Protein AF-A0A380F9V0-F1 (afdb_monomer_lite)

Sequence (53 aa):
MSAYNAKISRQINQETGRGSTLLNGEGGYGQKESKILYVVVPQNQLSQIKKNR

InterPro domains:
  IPR015867 Nitrogen regulatory protein PII/ATP phosphoribosyltransferase, C-terminal [G3DSA:3.30.70.120] (1-52)
  IPR019264 Domain of unknown function DUF2179 [PF10035] (18-51)

Radius of gyration: 12.63 Å; chains: 1; bounding box: 25×22×30 Å

Organism: Staphylococcus gallinarum (NCBI:txid1293)

Foldseek 3Di:
DPPVLVVLQVQCCVQAVWGWDWDWDADPVPRDTDIDIDTDDDPVSPPVSDPDD

pLDDT: mean 83.3, std 9.95, range [51.03, 92.19]

Secondary structure (DSSP, 8-state):
--HHHHHHHHHHHHHHS---EEEEEEETTTTEEEEEEE----GGGHHHHS---

Structure (mmCIF, N/CA/C/O backbone):
data_AF-A0A380F9V0-F1
#
_entry.id   AF-A0A380F9V0-F1
#
loop_
_atom_site.group_PDB
_atom_site.id
_atom_site.type_symbol
_atom_site.lab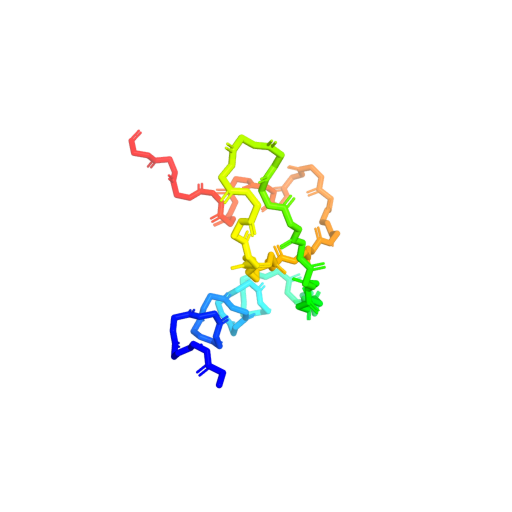el_atom_id
_atom_site.label_alt_id
_atom_site.label_comp_id
_atom_site.label_asym_id
_atom_site.label_entity_id
_atom_site.label_seq_id
_atom_site.pdbx_PDB_ins_code
_atom_site.Cartn_x
_atom_site.Cartn_y
_atom_site.Cartn_z
_atom_site.occupancy
_atom_site.B_iso_or_equiv
_atom_site.auth_seq_id
_atom_site.auth_comp_id
_atom_site.auth_asym_id
_atom_site.auth_atom_id
_atom_site.pdbx_PDB_model_num
ATOM 1 N N . MET A 1 1 ? 10.298 -7.752 -6.493 1.00 51.03 1 MET A N 1
ATOM 2 C CA . MET A 1 1 ? 9.168 -7.013 -5.877 1.00 51.03 1 MET A CA 1
ATOM 3 C C . MET A 1 1 ? 9.768 -5.999 -4.913 1.00 51.03 1 MET A C 1
ATOM 5 O O . MET A 1 1 ? 10.659 -6.388 -4.175 1.00 51.03 1 MET A O 1
ATOM 9 N N . SER A 1 2 ? 9.403 -4.712 -4.968 1.00 69.06 2 SER A N 1
ATOM 10 C CA . SER A 1 2 ? 9.956 -3.717 -4.028 1.00 69.06 2 SER A CA 1
ATOM 11 C C . SER A 1 2 ? 9.607 -4.126 -2.590 1.00 69.06 2 SER A C 1
ATOM 13 O O . SER A 1 2 ? 8.433 -4.367 -2.300 1.00 69.06 2 SER A O 1
ATOM 15 N N . ALA A 1 3 ? 10.602 -4.210 -1.699 1.00 75.00 3 ALA A N 1
ATOM 16 C CA . ALA A 1 3 ? 10.397 -4.561 -0.289 1.00 75.00 3 ALA A CA 1
ATOM 17 C C . ALA A 1 3 ? 9.439 -3.581 0.420 1.00 75.00 3 ALA A C 1
ATOM 19 O O . ALA A 1 3 ? 8.685 -3.970 1.313 1.00 75.00 3 ALA A O 1
ATOM 20 N N . TYR A 1 4 ? 9.403 -2.325 -0.037 1.00 84.19 4 TYR A N 1
ATOM 21 C CA . TYR A 1 4 ? 8.497 -1.300 0.475 1.00 84.19 4 TYR A CA 1
ATOM 22 C C . TYR A 1 4 ? 7.037 -1.567 0.095 1.00 84.19 4 TYR A C 1
ATOM 24 O O . TYR A 1 4 ? 6.161 -1.421 0.942 1.00 84.19 4 TYR A O 1
ATOM 32 N N . ASN A 1 5 ? 6.763 -2.038 -1.126 1.00 85.06 5 ASN A N 1
ATOM 33 C CA . ASN A 1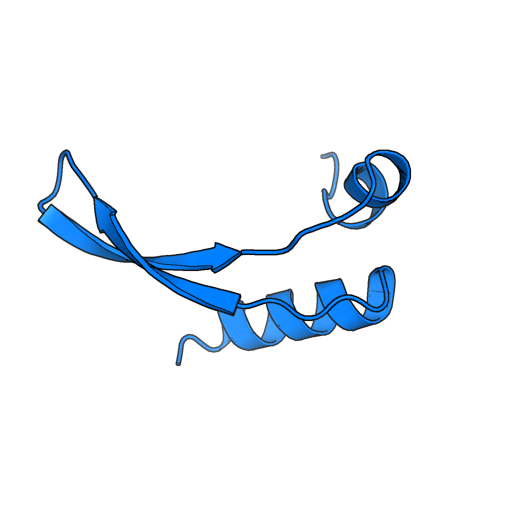 5 ? 5.387 -2.312 -1.561 1.00 85.06 5 ASN A CA 1
ATOM 34 C C . ASN A 1 5 ? 4.776 -3.477 -0.777 1.00 85.06 5 ASN A C 1
ATOM 36 O O . ASN A 1 5 ? 3.614 -3.410 -0.390 1.00 85.06 5 ASN A O 1
ATOM 40 N N . ALA A 1 6 ? 5.568 -4.515 -0.493 1.00 87.12 6 ALA A N 1
ATOM 41 C CA . ALA A 1 6 ? 5.128 -5.633 0.341 1.00 87.12 6 ALA A CA 1
ATOM 42 C C . ALA A 1 6 ? 4.824 -5.182 1.780 1.00 87.12 6 ALA A C 1
ATOM 44 O O . ALA A 1 6 ? 3.816 -5.588 2.358 1.00 87.12 6 ALA A O 1
ATOM 45 N N . LYS A 1 7 ? 5.659 -4.297 2.343 1.00 91.06 7 LYS A N 1
ATOM 46 C CA . LYS A 1 7 ? 5.434 -3.726 3.676 1.00 91.06 7 LYS A CA 1
ATOM 47 C C . LYS A 1 7 ? 4.146 -2.900 3.732 1.00 91.06 7 LYS A C 1
ATOM 49 O O . LYS A 1 7 ? 3.322 -3.146 4.606 1.00 91.06 7 LYS A O 1
ATOM 54 N N . ILE A 1 8 ? 3.954 -1.979 2.786 1.00 88.94 8 ILE A N 1
ATOM 55 C CA . ILE A 1 8 ? 2.758 -1.121 2.726 1.00 88.94 8 ILE A CA 1
ATOM 56 C C . ILE A 1 8 ? 1.499 -1.969 2.499 1.00 88.94 8 ILE A C 1
ATOM 58 O O . ILE A 1 8 ? 0.504 -1.780 3.188 1.00 88.94 8 ILE A O 1
ATOM 62 N N . SER A 1 9 ? 1.556 -2.955 1.599 1.00 90.06 9 SER A N 1
ATOM 63 C CA . SER A 1 9 ? 0.456 -3.899 1.354 1.00 90.06 9 SER A CA 1
ATOM 64 C C . SER A 1 9 ? 0.036 -4.637 2.629 1.00 90.06 9 SER A C 1
ATOM 66 O O . SER A 1 9 ? -1.154 -4.731 2.935 1.00 90.06 9 SER A O 1
ATOM 68 N N . ARG A 1 10 ? 1.014 -5.103 3.418 1.00 91.62 10 ARG A N 1
ATOM 69 C CA . ARG A 1 10 ? 0.756 -5.772 4.697 1.00 91.62 10 ARG A CA 1
ATOM 70 C C . ARG A 1 10 ? 0.154 -4.826 5.734 1.00 91.62 10 ARG A C 1
ATOM 72 O O . ARG A 1 10 ? -0.761 -5.244 6.432 1.00 91.62 10 ARG A O 1
ATOM 79 N N . GLN A 1 11 ? 0.623 -3.580 5.807 1.00 90.75 11 GLN A N 1
ATOM 80 C CA . GLN A 1 11 ? 0.063 -2.573 6.717 1.00 90.75 11 GLN A CA 1
ATOM 81 C C . GLN A 1 11 ? -1.386 -2.232 6.365 1.00 90.75 11 GLN A C 1
ATOM 83 O O . GLN A 1 11 ? -2.241 -2.287 7.239 1.00 90.75 11 GLN A O 1
ATOM 88 N N . ILE A 1 12 ? -1.686 -1.994 5.084 1.00 89.50 12 ILE A N 1
ATOM 89 C CA . ILE A 1 12 ? -3.060 -1.758 4.613 1.00 89.50 12 ILE A CA 1
ATOM 90 C C . ILE A 1 12 ? -3.970 -2.922 5.020 1.00 89.50 12 ILE A C 1
ATOM 92 O O . ILE A 1 12 ? -5.061 -2.696 5.541 1.00 89.50 12 ILE A O 1
ATOM 96 N N . ASN A 1 13 ? -3.512 -4.164 4.835 1.00 91.06 13 ASN A N 1
ATOM 97 C CA . ASN A 1 13 ? -4.271 -5.339 5.254 1.00 91.06 13 ASN A CA 1
ATOM 98 C C . ASN A 1 13 ? -4.474 -5.378 6.780 1.00 91.06 13 ASN A C 1
ATOM 100 O O . ASN A 1 13 ? -5.592 -5.563 7.244 1.00 91.06 13 ASN A O 1
ATOM 104 N N . GLN A 1 14 ? -3.425 -5.137 7.567 1.00 91.06 14 GLN A N 1
ATOM 105 C CA . GLN A 1 14 ? -3.510 -5.135 9.032 1.00 91.06 14 GLN A CA 1
ATOM 106 C C . GLN A 1 14 ? -4.448 -4.052 9.582 1.00 91.06 14 GLN A C 1
ATOM 108 O O . GLN A 1 14 ? -5.150 -4.303 10.556 1.00 91.06 14 GLN A O 1
ATOM 113 N N . GLU A 1 15 ? -4.471 -2.870 8.967 1.00 88.38 15 GLU A N 1
ATOM 114 C CA . GLU A 1 15 ? -5.260 -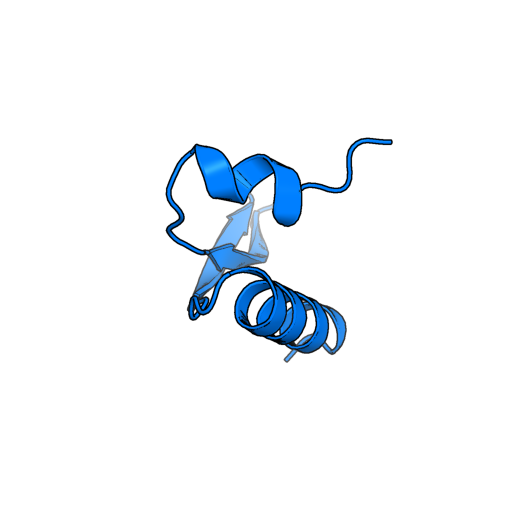1.728 9.442 1.00 88.38 15 GLU A CA 1
ATOM 115 C C . GLU A 1 15 ? -6.711 -1.764 8.944 1.00 88.38 15 GLU A C 1
ATOM 117 O O . GLU A 1 15 ? -7.609 -1.300 9.639 1.00 88.38 15 GLU A O 1
ATOM 122 N N . THR A 1 16 ? -6.967 -2.325 7.756 1.00 87.81 16 THR A N 1
ATOM 123 C CA . THR A 1 16 ? -8.294 -2.227 7.109 1.00 87.81 16 THR A CA 1
ATOM 124 C C . THR A 1 16 ? -8.954 -3.558 6.764 1.00 87.81 16 THR A C 1
ATOM 126 O O . THR A 1 16 ? -10.134 -3.576 6.402 1.00 87.81 16 THR A O 1
ATOM 129 N N . GLY A 1 17 ? -8.218 -4.671 6.848 1.00 90.12 17 GLY A N 1
ATOM 130 C CA . GLY A 1 17 ? -8.658 -5.992 6.391 1.00 90.12 17 GLY A CA 1
ATOM 131 C C . GLY A 1 17 ? -8.764 -6.115 4.867 1.00 90.12 17 GLY A C 1
ATOM 132 O O . GLY A 1 17 ? -9.479 -6.985 4.369 1.00 90.12 17 GLY A O 1
ATOM 133 N N . ARG A 1 18 ? -8.125 -5.216 4.103 1.00 88.62 18 ARG A N 1
ATOM 134 C CA . ARG A 1 18 ? -8.237 -5.156 2.636 1.00 88.62 18 ARG A CA 1
ATOM 135 C C . ARG A 1 18 ? -6.966 -5.620 1.934 1.00 88.62 18 ARG A C 1
ATOM 137 O O . ARG A 1 18 ? -5.853 -5.240 2.290 1.00 88.62 18 ARG A O 1
ATOM 144 N N . GLY A 1 19 ? -7.154 -6.414 0.881 1.00 88.81 19 GLY A N 1
ATOM 145 C CA .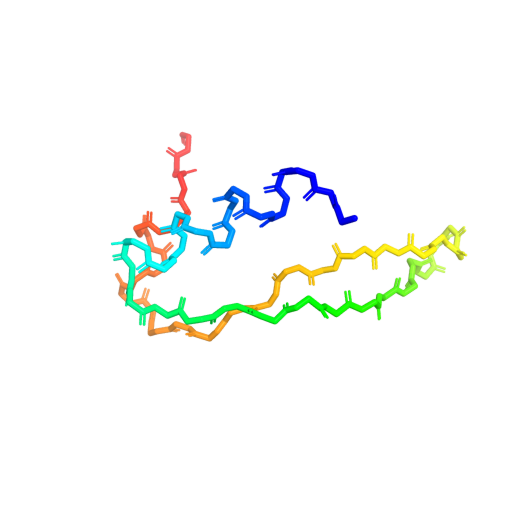 GLY A 1 19 ? -6.096 -6.782 -0.056 1.00 88.81 19 GLY A CA 1
ATOM 146 C C . GLY A 1 19 ? -5.763 -5.635 -1.010 1.00 88.81 19 GLY A C 1
ATOM 147 O O . GLY A 1 19 ? -6.623 -4.826 -1.350 1.00 88.81 19 GLY A O 1
ATOM 148 N N . SER A 1 20 ? -4.512 -5.577 -1.458 1.00 90.62 20 SER A N 1
ATOM 149 C CA . SER A 1 20 ? -4.045 -4.602 -2.448 1.00 90.62 20 SER A CA 1
ATOM 150 C C . SER A 1 20 ? -3.516 -5.301 -3.695 1.00 90.62 20 SER A C 1
ATOM 152 O O . SER A 1 20 ? -2.985 -6.408 -3.626 1.00 90.62 20 SER A O 1
ATOM 154 N N . THR A 1 21 ? -3.665 -4.636 -4.837 1.00 91.88 21 THR A N 1
ATOM 155 C CA . THR A 1 21 ? -3.197 -5.112 -6.143 1.00 91.88 21 THR A CA 1
ATOM 156 C C . THR A 1 21 ? -2.011 -4.275 -6.590 1.00 91.88 21 THR A C 1
ATOM 158 O O . THR A 1 21 ? -2.018 -3.053 -6.446 1.00 91.88 21 THR A O 1
ATOM 161 N N . LEU A 1 22 ? -0.987 -4.925 -7.138 1.00 89.81 22 LEU A N 1
ATOM 162 C C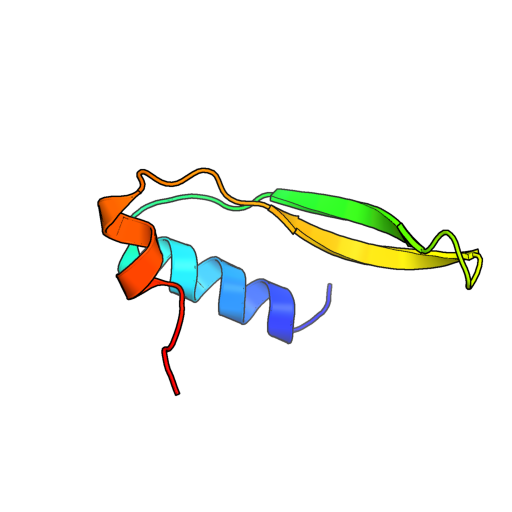A . LEU A 1 22 ? 0.140 -4.237 -7.749 1.00 89.81 22 LEU A CA 1
ATOM 163 C C . LEU A 1 22 ? -0.124 -4.075 -9.246 1.00 89.81 22 LEU A C 1
ATOM 165 O O . LEU A 1 22 ? -0.211 -5.067 -9.965 1.00 89.81 22 LEU A O 1
ATOM 169 N N . LEU A 1 23 ? -0.247 -2.833 -9.698 1.00 89.94 23 LEU A N 1
ATOM 170 C CA . LEU A 1 23 ? -0.428 -2.481 -11.102 1.00 89.94 23 LEU A CA 1
ATOM 171 C C . LEU A 1 23 ? 0.897 -1.968 -11.667 1.00 89.94 23 LEU A C 1
ATOM 173 O O . LEU A 1 23 ? 1.611 -1.222 -10.994 1.00 89.94 23 LEU A O 1
ATOM 177 N N . ASN A 1 24 ? 1.216 -2.341 -12.903 1.00 86.75 24 ASN A N 1
ATOM 178 C CA . ASN A 1 24 ? 2.301 -1.711 -13.647 1.00 86.75 24 ASN A CA 1
ATOM 179 C C . ASN A 1 24 ? 1.698 -0.536 -14.421 1.00 86.75 24 ASN A C 1
ATOM 181 O O . ASN A 1 24 ? 0.740 -0.714 -15.169 1.00 86.75 24 ASN A O 1
ATOM 185 N N . GLY A 1 25 ? 2.216 0.661 -14.184 1.00 83.19 25 GLY A N 1
ATOM 186 C CA . GLY A 1 25 ? 1.827 1.875 -14.885 1.00 83.19 25 GLY A CA 1
ATOM 187 C C . GLY A 1 25 ? 3.037 2.510 -15.551 1.00 83.19 25 GLY A C 1
ATOM 188 O O . GLY A 1 25 ? 4.168 2.325 -15.110 1.00 83.19 25 GLY A O 1
ATOM 189 N N . GLU A 1 26 ? 2.800 3.285 -16.596 1.00 82.31 26 GLU A N 1
ATOM 190 C CA . GLU A 1 26 ? 3.837 4.051 -17.275 1.00 82.31 26 GLU A CA 1
ATOM 191 C C . GLU A 1 26 ? 3.653 5.538 -16.963 1.00 82.31 26 GLU A C 1
ATOM 193 O O . GLU A 1 26 ? 2.560 6.091 -17.095 1.00 82.31 26 GLU A O 1
ATOM 198 N N . GLY A 1 27 ? 4.710 6.195 -16.480 1.00 79.31 27 GLY A N 1
ATOM 199 C CA . GLY A 1 27 ? 4.646 7.620 -16.167 1.00 79.31 27 GLY A CA 1
ATOM 200 C C . GLY A 1 27 ? 4.624 8.467 -17.440 1.00 79.31 27 GLY A C 1
ATOM 201 O O . GLY A 1 27 ? 5.634 8.529 -18.133 1.00 79.31 27 GLY A O 1
ATOM 202 N N . GLY A 1 28 ? 3.529 9.188 -17.705 1.00 75.38 28 GLY A N 1
ATOM 203 C CA . GLY A 1 28 ? 3.321 9.913 -18.972 1.00 75.38 28 GLY A CA 1
ATOM 204 C C . GLY A 1 28 ? 4.379 10.963 -19.347 1.00 75.38 28 GLY A C 1
ATOM 205 O O . GLY A 1 28 ? 4.558 11.246 -20.523 1.00 75.38 28 GLY A O 1
ATOM 206 N N . TYR A 1 29 ? 5.117 11.517 -18.379 1.00 70.94 29 TYR A N 1
ATOM 207 C CA . TYR A 1 29 ? 6.208 12.469 -18.649 1.00 70.94 29 TYR A CA 1
ATOM 208 C C . 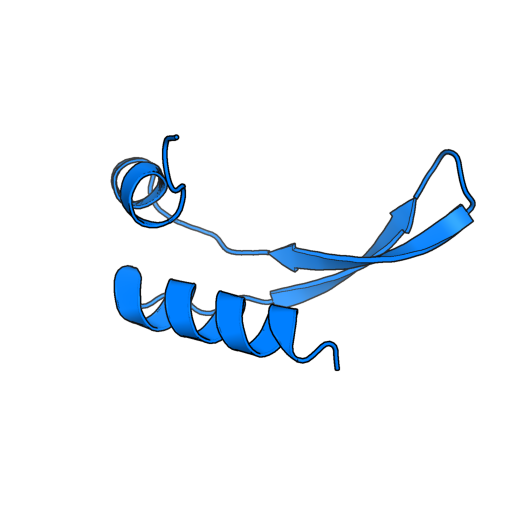TYR A 1 29 ? 7.565 11.794 -18.886 1.00 70.94 29 TYR A C 1
ATOM 210 O O . TYR A 1 29 ? 8.412 12.320 -19.600 1.00 70.94 29 TYR A O 1
ATOM 218 N N . GLY A 1 30 ? 7.801 10.659 -18.226 1.00 68.81 30 GLY A N 1
ATOM 219 C CA . GLY A 1 30 ? 9.117 10.023 -18.167 1.00 68.81 30 GLY A CA 1
ATOM 220 C C . GLY A 1 30 ? 9.219 8.713 -18.936 1.00 68.81 30 GLY A C 1
ATOM 221 O O . GLY A 1 30 ? 10.318 8.171 -18.987 1.00 68.81 30 GLY A O 1
ATOM 222 N N . GLN A 1 31 ? 8.101 8.181 -19.450 1.00 71.81 31 GLN A N 1
ATOM 223 C CA . GLN A 1 31 ? 7.978 6.837 -20.045 1.00 71.81 31 GLN A CA 1
ATOM 224 C C . GLN A 1 31 ? 8.621 5.738 -19.179 1.00 71.81 31 GLN A C 1
ATOM 226 O O . GLN A 1 31 ? 9.104 4.714 -19.653 1.00 71.81 31 GLN A O 1
ATOM 231 N N . LYS A 1 32 ? 8.689 5.971 -17.862 1.00 79.06 32 LYS A N 1
ATOM 232 C CA . LYS A 1 32 ? 9.284 5.037 -16.910 1.00 79.06 32 LYS A CA 1
ATOM 233 C C . LYS A 1 32 ? 8.198 4.150 -16.341 1.00 79.06 32 LYS A C 1
ATOM 235 O O . LYS A 1 32 ? 7.211 4.643 -15.785 1.00 79.06 32 LYS A O 1
ATOM 240 N N . GLU A 1 33 ? 8.439 2.848 -16.422 1.00 79.75 33 GLU A N 1
ATOM 241 C CA . GLU A 1 33 ? 7.622 1.850 -15.753 1.00 79.75 33 GLU A CA 1
ATOM 242 C C . GLU A 1 33 ? 7.655 2.090 -14.236 1.00 79.75 33 GLU A C 1
ATOM 244 O O . GLU A 1 33 ? 8.707 2.259 -13.613 1.00 79.75 33 GLU A O 1
ATOM 249 N N . SER A 1 34 ? 6.473 2.148 -13.641 1.00 83.69 34 SER A N 1
ATOM 250 C CA . SER A 1 34 ? 6.238 2.424 -12.232 1.00 83.69 34 SER A CA 1
ATOM 251 C C . SER A 1 34 ? 5.246 1.414 -11.682 1.00 83.69 34 SER A C 1
ATOM 253 O O . SER A 1 34 ? 4.298 1.010 -12.348 1.00 83.69 34 SER A O 1
ATOM 255 N N . LYS A 1 35 ? 5.451 0.997 -10.434 1.00 84.75 35 LYS A N 1
ATOM 256 C CA . LYS A 1 35 ? 4.564 0.036 -9.772 1.00 84.75 35 LYS A CA 1
ATOM 257 C C . LYS A 1 35 ? 3.636 0.768 -8.818 1.00 84.75 35 LYS A C 1
ATOM 259 O O . LYS A 1 35 ? 4.104 1.376 -7.859 1.00 84.75 35 LYS A O 1
ATOM 264 N N . ILE A 1 36 ? 2.337 0.678 -9.073 1.00 87.81 36 ILE A N 1
ATOM 265 C CA . ILE A 1 36 ? 1.277 1.329 -8.304 1.00 87.81 36 ILE A CA 1
ATOM 266 C C . ILE A 1 36 ? 0.646 0.293 -7.377 1.00 87.81 36 ILE A C 1
ATOM 268 O O . ILE A 1 36 ? 0.261 -0.787 -7.820 1.00 87.81 36 ILE A O 1
ATOM 272 N N . LEU A 1 37 ? 0.530 0.614 -6.089 1.00 89.94 37 LEU A N 1
ATOM 273 C CA . LEU A 1 37 ? -0.229 -0.198 -5.141 1.00 89.94 37 LEU A CA 1
ATOM 274 C C . LEU A 1 37 ? -1.661 0.338 -5.061 1.00 89.94 37 LEU A C 1
ATOM 276 O O . LEU A 1 37 ? -1.877 1.460 -4.608 1.00 89.94 37 LEU A O 1
ATOM 280 N N . TYR A 1 38 ? -2.624 -0.461 -5.510 1.00 90.88 38 TYR A N 1
ATOM 281 C CA . TYR A 1 38 ? -4.036 -0.097 -5.575 1.00 90.88 38 TYR A CA 1
ATOM 282 C C . TYR A 1 38 ? -4.846 -0.832 -4.504 1.00 90.88 38 TYR A C 1
ATOM 284 O O . TYR A 1 38 ? -4.706 -2.044 -4.332 1.00 90.88 38 TYR A O 1
ATOM 292 N N . VAL A 1 39 ? -5.711 -0.104 -3.798 1.00 91.69 39 VAL A N 1
ATOM 293 C CA . VAL A 1 39 ? -6.634 -0.650 -2.797 1.00 91.69 39 VAL A CA 1
ATOM 294 C C . VAL A 1 39 ? -7.968 0.087 -2.871 1.00 91.69 39 VAL A C 1
ATOM 296 O O . VAL A 1 39 ? -8.001 1.301 -3.065 1.00 91.69 39 VAL A O 1
ATOM 299 N N . VAL A 1 40 ? -9.064 -0.646 -2.689 1.00 92.19 40 VAL A N 1
ATOM 300 C CA . VAL A 1 40 ? -10.405 -0.076 -2.529 1.00 92.19 40 VAL A CA 1
ATOM 301 C C . VAL A 1 40 ? -10.765 -0.097 -1.051 1.00 92.19 40 VAL A C 1
ATOM 303 O O . VAL A 1 40 ? -10.750 -1.158 -0.423 1.00 92.19 40 VAL A O 1
ATOM 306 N N . VAL A 1 41 ? -11.103 1.071 -0.506 1.00 90.25 41 VAL A N 1
ATOM 307 C CA . VAL A 1 41 ? -11.502 1.236 0.895 1.00 90.25 41 VAL A CA 1
ATOM 308 C C . VAL A 1 41 ? -12.716 2.158 1.021 1.00 90.25 41 VAL A C 1
ATOM 310 O O . VAL A 1 41 ? -12.871 3.070 0.207 1.00 90.25 41 VAL A O 1
ATOM 313 N N . PRO A 1 42 ? -13.571 1.972 2.039 1.00 90.50 42 PRO A N 1
ATOM 314 C CA . PRO A 1 42 ? -14.580 2.955 2.409 1.00 90.50 42 PRO A CA 1
ATOM 315 C C . PRO A 1 42 ? -13.937 4.266 2.891 1.00 90.50 42 PRO A C 1
ATOM 317 O O . PRO A 1 42 ? -12.844 4.270 3.460 1.00 90.50 42 PRO A O 1
ATOM 320 N N . GLN A 1 43 ? -14.641 5.387 2.720 1.00 88.94 43 GLN A N 1
ATOM 321 C CA . GLN A 1 43 ? -14.117 6.726 3.027 1.00 88.94 43 GLN A CA 1
ATOM 322 C C . GLN A 1 43 ? -13.656 6.888 4.487 1.00 88.94 43 GLN A C 1
ATOM 324 O O . GLN A 1 43 ? -12.665 7.565 4.748 1.00 88.94 43 GLN A O 1
ATOM 329 N N . ASN A 1 44 ? -14.328 6.237 5.439 1.00 88.38 44 ASN A N 1
ATOM 330 C CA . ASN A 1 44 ? -13.977 6.296 6.862 1.00 88.38 44 ASN A CA 1
ATOM 331 C C . ASN A 1 44 ? -12.685 5.534 7.226 1.00 88.38 44 ASN A C 1
ATOM 333 O O . ASN A 1 44 ? -12.126 5.782 8.290 1.00 88.38 44 ASN A O 1
ATOM 337 N N . GLN A 1 45 ? -12.196 4.635 6.364 1.00 87.81 45 GLN A N 1
ATOM 338 C CA . GLN A 1 45 ? -10.914 3.938 6.541 1.00 87.81 45 GLN A CA 1
ATOM 339 C C . GLN A 1 45 ? -9.742 4.707 5.912 1.00 87.81 45 GLN A C 1
ATOM 341 O O . GLN A 1 45 ? -8.580 4.406 6.183 1.00 87.81 45 GLN A O 1
ATOM 346 N N . LEU A 1 46 ? -10.026 5.732 5.099 1.00 86.00 46 LEU A N 1
ATOM 347 C CA . LEU A 1 46 ? -9.002 6.504 4.395 1.00 86.00 46 LEU A CA 1
ATOM 348 C C . LEU A 1 46 ? -8.038 7.208 5.366 1.00 86.00 46 LEU A C 1
ATOM 350 O O . LEU A 1 46 ? -6.839 7.267 5.110 1.00 86.00 46 LEU A O 1
ATOM 354 N N . SER A 1 47 ? -8.553 7.712 6.492 1.00 84.44 47 SER A N 1
ATOM 355 C CA . SER A 1 47 ? -7.764 8.379 7.538 1.00 84.44 47 SER A CA 1
ATOM 356 C C . SER A 1 47 ? -6.885 7.425 8.350 1.00 84.44 47 SER A C 1
ATOM 358 O O . SER A 1 47 ? -5.898 7.870 8.923 1.00 84.44 47 SER A O 1
ATOM 360 N N . GLN A 1 48 ? -7.219 6.131 8.394 1.00 82.06 48 GLN A N 1
ATOM 361 C CA . GLN A 1 48 ? -6.406 5.117 9.073 1.00 82.06 48 GLN A CA 1
ATOM 362 C C . GLN A 1 48 ? -5.160 4.794 8.243 1.00 82.06 48 GLN A C 1
ATOM 364 O O . GLN A 1 48 ? -4.062 4.739 8.781 1.00 82.06 48 GLN A O 1
ATOM 369 N N . ILE A 1 49 ? -5.328 4.694 6.919 1.00 82.12 49 ILE A N 1
ATOM 370 C CA . ILE A 1 49 ? -4.236 4.401 5.979 1.00 82.12 49 ILE A CA 1
ATOM 371 C C . ILE A 1 49 ? -3.360 5.634 5.730 1.00 82.12 49 ILE A C 1
ATOM 373 O O . ILE A 1 49 ? -2.136 5.542 5.586 1.00 82.12 49 ILE A O 1
ATOM 377 N N . LYS A 1 50 ? -3.976 6.815 5.615 1.00 80.88 50 LYS A N 1
ATOM 378 C CA . LYS A 1 50 ? -3.251 8.047 5.319 1.00 80.88 50 LYS A CA 1
ATOM 379 C C . LYS A 1 50 ? -2.706 8.624 6.621 1.00 80.88 50 LYS A C 1
ATOM 381 O O . LYS A 1 50 ? -3.427 9.276 7.367 1.00 80.88 50 LYS A O 1
ATOM 386 N N . LYS A 1 51 ? -1.408 8.427 6.872 1.00 66.81 51 LYS A N 1
ATOM 387 C CA . LYS A 1 51 ? -0.703 9.147 7.940 1.00 66.81 51 LYS A CA 1
ATOM 388 C C . LYS A 1 51 ? -0.764 10.648 7.647 1.00 66.81 51 LYS A C 1
ATOM 390 O O . LYS A 1 51 ? -0.013 11.150 6.810 1.00 66.81 51 LYS A O 1
ATOM 395 N N . ASN A 1 52 ? -1.683 11.346 8.308 1.00 54.66 52 ASN A N 1
ATOM 396 C CA . ASN A 1 52 ? -1.686 12.800 8.352 1.00 54.66 52 ASN A CA 1
ATOM 397 C C . ASN A 1 52 ? -0.422 13.222 9.106 1.00 54.66 52 ASN A C 1
ATOM 399 O O . ASN A 1 52 ? -0.202 12.800 10.242 1.00 54.66 52 ASN A O 1
ATOM 403 N N . ARG A 1 53 ? 0.448 13.958 8.419 1.00 52.50 53 ARG A N 1
ATOM 404 C CA . ARG A 1 53 ? 1.528 14.702 9.057 1.00 52.50 53 ARG A CA 1
ATOM 405 C C . ARG A 1 53 ? 0.951 15.960 9.684 1.00 52.50 53 ARG A C 1
ATOM 407 O O . ARG A 1 53 ? 0.013 16.511 9.064 1.00 52.50 53 ARG A O 1
#